Protein AF-A0A497ICC5-F1 (afdb_monomer_lite)

Sequence (68 aa):
MKLEVVTGELKKHKSDAIVLFACEGTSLPHGISKLAKEDGFKGKKNEVNILQPPAGFKCKRILLAGLG

Foldseek 3Di:
DDDDDDDDDQQPDEEQEDEDQDEAPDDDPPPVNVVCVVVVNGLAAQDWDKDQHGPSRNYGIYIYHRRD

Radius of gyration: 12.05 Å; chains: 1; bounding box: 27×31×22 Å

Secondary structure (DSSP, 8-state):
-------S-GGG---S-EEEEE-TTPPPPTTHHHHHHHTT----TT-EEEEPPPTT--SS-EEEEE--

Structure (mmCIF, N/CA/C/O backbone):
data_AF-A0A497ICC5-F1
#
_entry.id   AF-A0A497ICC5-F1
#
loop_
_atom_site.group_PDB
_atom_site.id
_atom_site.type_symbol
_atom_site.label_atom_id
_atom_site.label_alt_id
_atom_site.label_comp_id
_atom_site.label_asym_id
_atom_site.label_entity_id
_atom_site.label_seq_id
_atom_site.pdbx_PDB_ins_code
_atom_site.Cartn_x
_atom_site.Cartn_y
_atom_site.Cartn_z
_atom_site.occupancy
_atom_site.B_iso_or_equiv
_atom_site.auth_seq_id
_atom_site.auth_comp_id
_atom_site.auth_asym_id
_atom_site.auth_atom_id
_atom_site.pdbx_PDB_model_num
ATOM 1 N N . MET A 1 1 ? -8.415 -21.146 -1.633 1.00 78.94 1 MET A N 1
ATOM 2 C CA . MET A 1 1 ? -8.413 -19.666 -1.611 1.00 78.94 1 MET A CA 1
ATOM 3 C C . MET A 1 1 ? -9.711 -19.198 -2.247 1.00 78.94 1 MET A C 1
ATOM 5 O O . MET A 1 1 ? -10.029 -19.693 -3.319 1.00 78.94 1 MET A O 1
ATOM 9 N N . LYS A 1 2 ? -10.489 -18.339 -1.578 1.00 88.31 2 LYS A N 1
ATOM 10 C CA . LYS A 1 2 ? -11.717 -17.753 -2.142 1.00 88.31 2 LYS A CA 1
ATOM 11 C C . LYS A 1 2 ? -11.362 -16.376 -2.703 1.00 88.31 2 LYS A C 1
ATOM 13 O O . LYS A 1 2 ? -10.684 -15.620 -2.012 1.00 88.31 2 LYS A O 1
ATOM 18 N N . LEU A 1 3 ? -11.763 -16.087 -3.937 1.00 91.75 3 LEU A N 1
ATOM 19 C CA . LEU A 1 3 ? -11.523 -14.804 -4.593 1.00 91.75 3 LEU A CA 1
ATOM 20 C C . LEU A 1 3 ? -12.865 -14.121 -4.832 1.00 91.75 3 LEU A C 1
ATOM 22 O O . LEU A 1 3 ? -13.796 -14.741 -5.338 1.00 91.75 3 LEU A O 1
ATOM 26 N N . GLU A 1 4 ? -12.950 -12.856 -4.448 1.00 92.69 4 GLU A N 1
ATOM 27 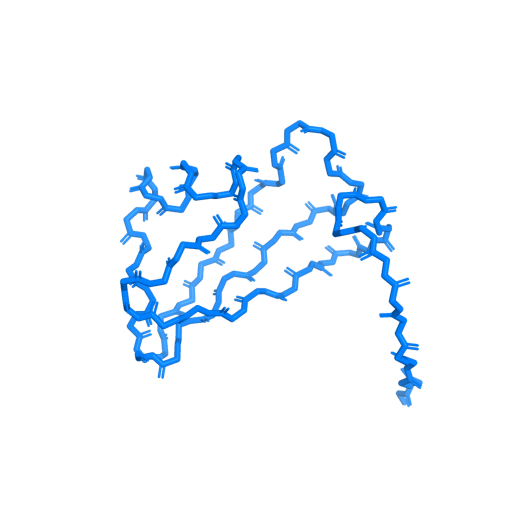C CA . GLU A 1 4 ? -14.133 -12.023 -4.621 1.00 92.69 4 GLU A CA 1
ATOM 28 C C . GLU A 1 4 ? -13.687 -10.679 -5.191 1.00 92.69 4 GLU A C 1
ATOM 30 O O . GLU A 1 4 ? -12.665 -10.128 -4.778 1.00 92.69 4 GLU A O 1
ATOM 35 N N . VAL A 1 5 ? -14.446 -10.160 -6.154 1.00 91.12 5 VAL A N 1
ATOM 36 C CA . VAL A 1 5 ? -14.238 -8.821 -6.705 1.00 91.12 5 VAL A CA 1
ATOM 37 C C . VAL A 1 5 ? -15.297 -7.918 -6.098 1.00 91.12 5 VAL A C 1
ATOM 39 O O . VAL A 1 5 ? -16.491 -8.184 -6.219 1.00 91.12 5 VAL A O 1
ATOM 42 N N . VAL A 1 6 ? -14.853 -6.858 -5.431 1.00 89.38 6 VAL A N 1
ATOM 43 C CA . VAL A 1 6 ? -15.727 -5.890 -4.769 1.00 89.38 6 VAL A CA 1
ATOM 44 C C . VAL A 1 6 ? -15.421 -4.488 -5.274 1.00 89.38 6 VAL A C 1
ATOM 46 O O . VAL A 1 6 ? -14.266 -4.129 -5.493 1.00 89.38 6 VAL A O 1
ATOM 49 N N . THR A 1 7 ? -16.460 -3.674 -5.429 1.00 90.56 7 THR A N 1
ATOM 50 C CA . THR A 1 7 ? -16.341 -2.242 -5.715 1.00 90.56 7 THR A CA 1
ATOM 51 C C . THR A 1 7 ? -16.743 -1.458 -4.477 1.00 90.56 7 THR A C 1
ATOM 53 O O . THR A 1 7 ? -17.823 -1.674 -3.929 1.00 90.56 7 THR A O 1
ATOM 56 N N . GLY A 1 8 ? -15.900 -0.535 -4.027 1.00 88.94 8 GLY A N 1
ATOM 57 C CA . GLY A 1 8 ? -16.204 0.267 -2.850 1.00 88.94 8 GLY A CA 1
ATOM 58 C C . GLY A 1 8 ? -15.081 1.220 -2.472 1.00 88.94 8 GLY A C 1
ATOM 59 O O . GLY A 1 8 ? -14.055 1.316 -3.142 1.00 88.94 8 GLY A O 1
ATOM 60 N N . GLU A 1 9 ? -15.282 1.936 -1.371 1.00 88.44 9 GLU A N 1
ATOM 61 C CA . GLU A 1 9 ? -14.287 2.869 -0.852 1.00 88.44 9 GLU A CA 1
ATOM 62 C C . GLU A 1 9 ? -13.180 2.138 -0.089 1.00 88.44 9 GLU A C 1
ATOM 64 O O . GLU A 1 9 ? -13.440 1.456 0.907 1.00 88.44 9 GLU A O 1
ATOM 69 N N . LEU A 1 10 ? -11.927 2.386 -0.481 1.00 87.94 10 LEU A N 1
ATOM 70 C CA . LEU A 1 10 ? -10.731 1.804 0.136 1.00 87.94 10 LEU A CA 1
ATOM 71 C C . LEU A 1 10 ? -10.707 1.958 1.669 1.00 87.94 10 LEU A C 1
ATOM 73 O O . LEU A 1 10 ? -10.381 1.021 2.391 1.00 87.94 10 LEU A O 1
ATOM 77 N N . LYS A 1 11 ? -11.116 3.131 2.176 1.00 89.88 11 LYS A N 1
ATOM 78 C CA . LYS A 1 11 ? -11.134 3.458 3.614 1.00 89.88 11 LYS A CA 1
ATOM 79 C C . LYS A 1 11 ? -12.100 2.589 4.421 1.00 89.88 11 LYS A C 1
ATOM 81 O O . LYS A 1 11 ? -11.849 2.303 5.591 1.00 89.88 11 LYS A O 1
ATOM 86 N N . LYS A 1 12 ? -13.218 2.177 3.814 1.00 90.94 12 LYS A N 1
ATOM 87 C CA . LYS A 1 12 ? -14.294 1.436 4.489 1.00 90.94 12 LYS A CA 1
ATOM 88 C C . LYS A 1 12 ? -14.035 -0.070 4.526 1.00 90.94 12 LYS A C 1
ATOM 90 O O . LYS A 1 12 ? -14.698 -0.761 5.303 1.00 90.94 12 LYS A O 1
ATOM 95 N N . HIS A 1 13 ? -13.083 -0.570 3.738 1.00 90.56 13 HIS A N 1
ATOM 96 C CA . HIS A 1 13 ? -12.797 -1.995 3.664 1.00 90.56 13 HIS A CA 1
ATOM 97 C C . HIS A 1 13 ? -12.102 -2.487 4.941 1.00 90.56 13 HIS A C 1
ATOM 99 O O . HIS A 1 13 ? -11.039 -2.003 5.325 1.00 90.56 13 HIS A O 1
ATOM 105 N N . LYS A 1 14 ? -12.710 -3.476 5.605 1.00 92.38 14 LYS A N 1
ATOM 106 C CA . LYS A 1 14 ? -12.104 -4.189 6.737 1.00 92.38 14 LYS A CA 1
ATOM 107 C C . LYS A 1 14 ? -11.294 -5.363 6.196 1.00 92.38 14 LYS A C 1
ATOM 109 O O . LYS A 1 14 ? -11.869 -6.262 5.592 1.00 92.38 14 LYS A O 1
ATOM 114 N N . SER A 1 15 ? -9.981 -5.339 6.376 1.00 91.94 15 SER A N 1
ATOM 115 C CA . SER A 1 15 ? -9.079 -6.429 5.991 1.00 91.94 15 SER A CA 1
ATOM 116 C C . SER A 1 15 ? -7.817 -6.416 6.856 1.00 91.94 15 SER A C 1
ATOM 118 O O . SER A 1 15 ? -7.459 -5.390 7.445 1.00 91.94 15 SER A O 1
ATOM 120 N N . ASP A 1 16 ? -7.125 -7.554 6.937 1.00 93.12 16 ASP A N 1
ATOM 121 C CA . ASP A 1 16 ? -5.840 -7.638 7.644 1.00 93.12 16 ASP A CA 1
ATOM 122 C C . ASP A 1 16 ? -4.726 -6.862 6.933 1.00 93.12 16 ASP A C 1
ATOM 124 O O . ASP A 1 16 ? -3.815 -6.346 7.584 1.00 93.12 16 ASP A O 1
ATOM 128 N N . ALA A 1 17 ? -4.812 -6.765 5.607 1.00 93.69 17 ALA A N 1
ATOM 129 C CA . ALA A 1 17 ? -3.948 -5.945 4.778 1.00 93.69 17 ALA A CA 1
ATOM 130 C C . ALA A 1 17 ? -4.715 -5.437 3.550 1.00 93.69 17 ALA A C 1
ATOM 132 O O . ALA A 1 17 ? -5.603 -6.112 3.025 1.00 93.69 17 ALA A O 1
ATOM 133 N N . ILE A 1 18 ? -4.359 -4.242 3.095 1.00 94.81 18 ILE A N 1
ATOM 134 C CA . ILE A 1 18 ? -4.694 -3.725 1.768 1.00 94.81 18 ILE A CA 1
ATOM 135 C C . ILE A 1 18 ? -3.387 -3.633 0.993 1.00 94.81 18 ILE A C 1
ATOM 137 O O . ILE A 1 18 ? -2.436 -3.034 1.487 1.00 94.81 18 ILE A O 1
ATOM 141 N N . VAL A 1 19 ? -3.344 -4.203 -0.208 1.00 94.88 19 VAL A N 1
ATOM 142 C CA . VAL A 1 19 ? -2.191 -4.080 -1.105 1.00 94.88 19 VAL A CA 1
ATOM 143 C C . VAL A 1 19 ? -2.494 -3.009 -2.143 1.00 94.88 19 VAL A C 1
ATOM 145 O O . VAL A 1 19 ? -3.535 -3.060 -2.796 1.00 94.88 19 VAL A O 1
ATOM 148 N N . LEU A 1 20 ? -1.599 -2.036 -2.277 1.00 94.56 20 LEU A N 1
ATOM 149 C CA . LEU A 1 20 ? -1.670 -0.980 -3.277 1.00 94.56 20 LEU A CA 1
ATOM 150 C C . LEU A 1 20 ? -0.469 -1.087 -4.197 1.00 94.56 20 LEU A C 1
ATOM 152 O O . LEU A 1 20 ? 0.677 -1.072 -3.749 1.00 94.56 20 LEU A O 1
ATOM 156 N N . PHE A 1 21 ? -0.755 -1.151 -5.487 1.00 94.50 21 PHE A N 1
ATOM 157 C CA . PHE A 1 21 ? 0.260 -1.114 -6.520 1.00 94.50 21 PHE A CA 1
ATOM 158 C C . PHE A 1 21 ? 0.455 0.322 -6.997 1.00 94.50 21 PHE A C 1
ATOM 160 O O . PHE A 1 21 ? -0.524 1.048 -7.181 1.00 94.50 21 PHE A O 1
ATOM 167 N N . ALA A 1 22 ? 1.705 0.731 -7.186 1.00 94.19 22 ALA A N 1
ATOM 168 C CA . ALA A 1 22 ? 2.046 2.064 -7.667 1.00 94.19 22 ALA A CA 1
ATOM 169 C C . ALA A 1 22 ? 3.231 2.013 -8.634 1.00 94.19 22 ALA A C 1
ATOM 171 O O . ALA A 1 22 ? 4.182 1.272 -8.404 1.00 94.19 22 ALA A O 1
ATOM 172 N N . CYS A 1 23 ? 3.172 2.826 -9.684 1.00 94.19 23 CYS A N 1
ATOM 173 C CA . CYS A 1 23 ? 4.296 3.109 -10.577 1.00 94.19 23 CYS A CA 1
ATOM 174 C C . CYS A 1 23 ? 5.003 4.397 -10.146 1.00 94.19 23 CYS A C 1
ATOM 176 O O . CYS A 1 23 ? 4.431 5.214 -9.404 1.00 94.19 23 CYS A O 1
ATOM 178 N N . GLU A 1 24 ? 6.209 4.625 -10.651 1.00 92.38 24 GLU A N 1
ATOM 179 C CA . GLU A 1 24 ? 6.923 5.878 -10.441 1.00 92.38 24 GLU A CA 1
ATOM 180 C C . GLU A 1 24 ? 6.086 7.079 -10.924 1.00 92.38 24 GLU A C 1
ATOM 182 O O . GLU A 1 24 ? 5.473 7.072 -11.990 1.00 92.38 24 GLU A O 1
ATOM 187 N N . GLY A 1 25 ? 5.994 8.121 -10.091 1.00 87.00 25 GLY A N 1
ATOM 188 C CA . GLY A 1 25 ? 5.213 9.329 -10.395 1.00 87.00 25 GLY A CA 1
ATOM 189 C C . GLY A 1 25 ? 3.694 9.211 -10.198 1.00 87.00 25 GLY A C 1
ATOM 190 O O . GLY A 1 25 ? 2.993 10.218 -10.321 1.00 87.00 25 GLY A O 1
ATOM 191 N N . THR A 1 26 ? 3.167 8.037 -9.831 1.00 86.44 26 THR A N 1
ATOM 192 C CA . THR A 1 26 ? 1.724 7.866 -9.583 1.00 86.44 26 THR A CA 1
ATOM 193 C C . THR A 1 26 ? 1.314 8.465 -8.239 1.00 86.44 26 THR A C 1
ATOM 195 O O . THR A 1 26 ? 1.985 8.288 -7.218 1.00 86.44 26 THR A O 1
ATOM 198 N N . SER A 1 27 ? 0.171 9.147 -8.200 1.00 85.94 27 SER A N 1
ATOM 199 C CA . SER A 1 27 ? -0.393 9.648 -6.950 1.00 85.94 27 SER A CA 1
ATOM 200 C C . SER A 1 27 ? -1.143 8.542 -6.202 1.00 85.94 27 SER A C 1
ATOM 202 O O . SER A 1 27 ? -2.116 7.964 -6.678 1.00 85.94 27 SER A O 1
ATOM 204 N N . LEU A 1 28 ? -0.690 8.256 -4.983 1.00 89.56 28 LEU A N 1
ATOM 205 C CA . LEU A 1 28 ? -1.417 7.403 -4.043 1.00 89.56 28 LEU A CA 1
ATOM 206 C C . LEU A 1 28 ? -2.620 8.154 -3.440 1.00 89.56 28 LEU A C 1
ATOM 208 O O . LEU A 1 28 ? -2.617 9.390 -3.400 1.00 89.56 28 LEU A O 1
ATOM 212 N N . PRO A 1 29 ? -3.631 7.441 -2.903 1.00 88.31 29 PRO A N 1
ATOM 213 C CA . PRO A 1 29 ? -4.773 8.082 -2.261 1.00 88.31 29 PRO A CA 1
ATOM 214 C C . PRO A 1 29 ? -4.363 9.046 -1.138 1.00 88.31 29 PRO A C 1
ATOM 216 O O . PRO A 1 29 ? -3.369 8.840 -0.430 1.00 88.31 29 PRO A O 1
ATOM 219 N N . HIS A 1 30 ? -5.163 10.099 -0.949 1.00 82.69 30 HIS A N 1
ATOM 220 C CA . HIS A 1 30 ? -4.903 11.133 0.052 1.00 82.69 30 HIS A CA 1
ATOM 221 C C . HIS A 1 30 ? -4.775 10.532 1.466 1.00 82.69 30 HIS A C 1
ATOM 223 O O . HIS A 1 30 ? -5.594 9.709 1.880 1.00 82.69 30 HIS A O 1
ATOM 229 N N . GLY A 1 31 ? -3.730 10.929 2.196 1.00 85.50 31 GLY A N 1
ATOM 230 C CA . GLY A 1 31 ? -3.320 10.335 3.476 1.00 85.50 31 GLY A CA 1
ATOM 231 C C . GLY A 1 31 ? -2.230 9.269 3.327 1.00 85.50 31 GLY A C 1
ATOM 232 O O . GLY A 1 31 ? -1.219 9.346 4.016 1.00 85.50 31 GLY A O 1
ATOM 233 N N . ILE A 1 32 ? -2.371 8.344 2.372 1.00 91.56 32 ILE A N 1
ATOM 234 C CA . ILE A 1 32 ? -1.343 7.322 2.096 1.00 91.56 32 ILE A CA 1
ATOM 235 C C . ILE A 1 32 ? -0.161 7.950 1.359 1.00 91.56 32 ILE A C 1
ATOM 237 O O . ILE A 1 32 ? 0.981 7.661 1.688 1.00 91.56 32 ILE A O 1
ATOM 241 N N . SER A 1 33 ? -0.418 8.864 0.415 1.00 90.62 33 SER A N 1
ATOM 242 C CA . SER A 1 33 ? 0.653 9.552 -0.321 1.00 90.62 33 SER A CA 1
ATOM 243 C C . SER A 1 33 ? 1.629 10.302 0.590 1.00 90.62 33 SER A C 1
ATOM 245 O O . SER A 1 33 ? 2.823 10.321 0.310 1.00 90.62 33 SER A O 1
ATOM 247 N N . LYS A 1 34 ? 1.139 10.899 1.686 1.00 90.62 34 LYS A N 1
ATOM 248 C CA . LYS A 1 34 ? 1.991 11.608 2.648 1.00 90.62 34 LYS A CA 1
ATOM 249 C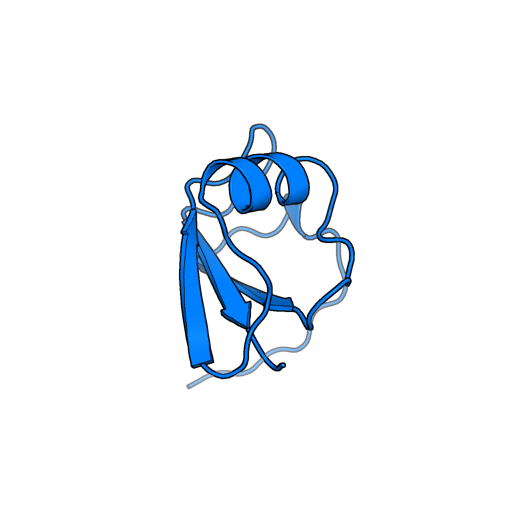 C . LYS A 1 34 ? 2.915 10.628 3.375 1.00 90.62 34 LYS A C 1
ATOM 251 O O . LYS A 1 34 ? 4.123 10.809 3.325 1.00 90.62 34 LYS A O 1
ATOM 256 N N . LEU A 1 35 ? 2.343 9.564 3.942 1.00 91.38 35 LEU A N 1
ATOM 257 C CA . LEU A 1 35 ? 3.095 8.521 4.646 1.00 91.38 35 LEU A CA 1
ATOM 258 C C . LEU A 1 35 ? 4.105 7.827 3.725 1.00 91.38 35 LEU A C 1
ATOM 260 O O . LEU A 1 35 ? 5.258 7.663 4.088 1.00 91.38 35 LEU A O 1
ATOM 264 N N . ALA A 1 36 ? 3.699 7.490 2.500 1.00 92.06 36 ALA A N 1
ATOM 265 C CA . ALA A 1 36 ? 4.578 6.868 1.516 1.00 92.06 36 ALA A CA 1
ATOM 266 C C . ALA A 1 36 ? 5.790 7.749 1.175 1.00 92.06 36 ALA A C 1
ATOM 268 O O . ALA A 1 36 ? 6.898 7.241 1.046 1.00 92.06 36 ALA A O 1
ATOM 269 N N . LYS A 1 37 ? 5.593 9.069 1.053 1.00 89.81 37 LYS A N 1
ATOM 270 C CA . LYS A 1 37 ? 6.683 10.021 0.794 1.00 89.81 37 LYS A CA 1
ATOM 271 C C . LYS A 1 37 ? 7.603 10.201 1.998 1.00 89.81 37 LYS A C 1
ATOM 273 O O . LYS A 1 37 ? 8.810 10.290 1.800 1.00 89.81 37 LYS A O 1
ATOM 278 N N . GLU A 1 38 ? 7.047 10.267 3.208 1.00 90.56 38 GLU A N 1
ATOM 279 C CA . GLU A 1 38 ? 7.824 10.336 4.457 1.00 90.56 38 GLU A CA 1
ATOM 280 C C . GLU A 1 38 ? 8.727 9.107 4.611 1.00 90.56 38 GLU A C 1
ATOM 282 O O . GLU A 1 38 ? 9.887 9.243 4.987 1.00 90.56 38 GLU A O 1
ATOM 287 N N . ASP A 1 39 ? 8.228 7.939 4.207 1.00 89.06 39 ASP A N 1
ATOM 288 C CA . ASP A 1 39 ? 8.955 6.669 4.239 1.00 89.06 39 ASP A CA 1
ATOM 289 C C . ASP A 1 39 ? 9.819 6.419 2.982 1.00 89.06 39 ASP A C 1
ATOM 291 O O . ASP A 1 39 ? 10.407 5.353 2.808 1.00 89.06 39 ASP A O 1
ATOM 295 N N . GLY A 1 40 ? 9.900 7.400 2.075 1.00 91.88 40 GLY A N 1
ATOM 296 C CA . GLY A 1 40 ? 10.778 7.367 0.904 1.00 91.88 40 GLY A CA 1
ATOM 297 C C . GLY A 1 40 ? 10.343 6.443 -0.239 1.00 91.88 40 GLY A C 1
ATOM 298 O O . GLY A 1 40 ? 11.137 6.238 -1.158 1.00 91.88 40 GLY A O 1
ATOM 299 N N . PHE A 1 41 ? 9.111 5.928 -0.222 1.00 94.31 41 PHE A N 1
ATOM 300 C CA . PHE A 1 41 ? 8.582 5.040 -1.260 1.00 94.31 41 PHE A CA 1
ATOM 301 C C . PHE A 1 41 ? 8.417 5.772 -2.602 1.00 94.31 41 PHE A C 1
ATOM 303 O O . PHE A 1 41 ? 7.761 6.820 -2.671 1.00 94.31 41 PHE A O 1
ATOM 310 N N . LYS A 1 42 ? 8.982 5.213 -3.682 1.00 93.94 42 LYS A N 1
ATOM 311 C CA . LYS A 1 42 ? 8.994 5.835 -5.024 1.00 93.94 42 LYS A CA 1
ATOM 312 C C . LYS A 1 42 ? 8.160 5.108 -6.078 1.00 93.94 42 LYS A C 1
ATOM 314 O O . LYS A 1 42 ? 7.862 5.716 -7.101 1.00 93.94 42 LYS A O 1
ATOM 319 N N . GLY A 1 43 ? 7.757 3.865 -5.831 1.00 94.81 43 GLY A N 1
ATOM 320 C CA . GLY A 1 43 ? 7.032 3.032 -6.793 1.00 94.81 43 GLY A CA 1
ATOM 321 C C . GLY A 1 43 ? 7.942 2.267 -7.756 1.00 94.81 43 GLY A C 1
ATOM 322 O O . GLY A 1 43 ? 7.448 1.733 -8.749 1.00 94.81 43 GLY A O 1
ATOM 323 N N . LYS A 1 44 ? 9.247 2.176 -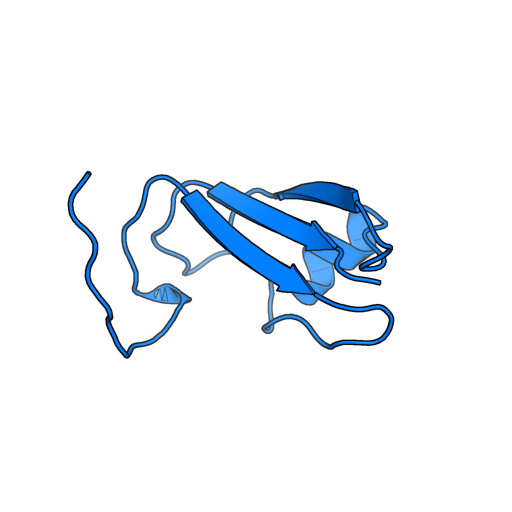7.463 1.00 96.19 44 LYS A N 1
ATOM 324 C CA . LYS A 1 44 ? 10.215 1.464 -8.308 1.00 96.19 44 LYS A CA 1
ATOM 325 C C . LYS A 1 44 ? 9.861 -0.012 -8.408 1.00 96.19 44 LYS A C 1
ATOM 327 O O . LYS A 1 44 ? 9.345 -0.607 -7.464 1.00 96.19 44 LYS A O 1
ATOM 332 N N . LYS A 1 45 ? 10.214 -0.648 -9.522 1.00 95.69 45 LYS A N 1
ATOM 333 C CA . LYS A 1 45 ? 9.997 -2.088 -9.700 1.00 95.69 45 LYS A CA 1
ATOM 334 C C . LYS A 1 45 ? 10.605 -2.887 -8.539 1.00 95.69 45 LYS A C 1
ATOM 336 O O . LYS A 1 45 ? 11.792 -2.749 -8.247 1.00 95.69 45 LYS A O 1
ATOM 341 N N . ASN A 1 46 ? 9.794 -3.752 -7.927 1.00 94.38 46 ASN A N 1
ATOM 342 C CA . ASN A 1 46 ? 10.130 -4.585 -6.761 1.00 94.38 46 ASN A CA 1
ATOM 343 C C . ASN A 1 46 ? 10.343 -3.817 -5.441 1.00 94.38 46 ASN A C 1
ATOM 345 O O . ASN A 1 46 ? 10.768 -4.417 -4.454 1.00 94.38 46 ASN A O 1
ATOM 349 N N . GLU A 1 47 ? 10.051 -2.517 -5.391 1.00 96.12 47 GLU A N 1
ATOM 350 C CA . GLU A 1 47 ? 10.033 -1.763 -4.139 1.00 96.12 47 GLU A CA 1
ATOM 351 C C . GLU A 1 47 ? 8.811 -2.176 -3.320 1.00 96.12 47 GLU A C 1
ATOM 353 O O . GLU A 1 47 ? 7.689 -2.187 -3.822 1.00 96.12 47 GLU A O 1
ATOM 358 N N . VAL A 1 48 ? 9.011 -2.529 -2.055 1.00 96.44 48 VAL A N 1
ATOM 359 C CA . VAL A 1 48 ? 7.924 -2.949 -1.171 1.00 96.44 48 VAL A CA 1
ATOM 360 C C . VAL A 1 48 ? 8.032 -2.189 0.132 1.00 96.44 48 VAL A C 1
ATOM 362 O O . VAL A 1 48 ? 9.119 -2.087 0.696 1.00 96.44 48 VAL A O 1
ATOM 365 N N . ASN A 1 49 ? 6.904 -1.679 0.618 1.00 95.69 49 ASN A N 1
ATOM 366 C CA . ASN A 1 49 ? 6.859 -1.006 1.906 1.00 95.69 49 ASN A CA 1
ATOM 367 C C . ASN A 1 49 ? 5.566 -1.315 2.674 1.00 95.69 49 ASN A C 1
ATOM 369 O O . ASN A 1 49 ? 4.513 -1.506 2.069 1.00 95.69 49 ASN A O 1
ATOM 373 N N . ILE A 1 50 ? 5.632 -1.373 4.004 1.00 95.69 50 ILE A N 1
ATOM 374 C CA . ILE A 1 50 ? 4.485 -1.628 4.880 1.00 95.69 50 ILE A CA 1
ATOM 375 C C . ILE A 1 50 ? 4.238 -0.395 5.734 1.00 95.69 50 ILE A C 1
ATOM 377 O O . ILE A 1 50 ? 5.063 -0.020 6.558 1.00 95.69 50 ILE A O 1
ATOM 381 N N . LEU A 1 51 ? 3.048 0.177 5.594 1.00 94.06 51 LEU A N 1
ATOM 382 C CA . LEU A 1 51 ? 2.625 1.354 6.334 1.00 94.06 51 LEU A CA 1
ATOM 383 C C . LEU A 1 51 ? 1.532 1.012 7.343 1.00 94.06 51 LEU A C 1
ATOM 385 O O . LEU A 1 51 ? 0.657 0.165 7.106 1.00 94.06 51 LEU A O 1
ATOM 389 N N . GLN A 1 52 ? 1.542 1.753 8.450 1.00 94.00 52 GLN A N 1
ATOM 390 C CA . GLN A 1 52 ? 0.370 1.860 9.307 1.00 94.00 52 GLN A CA 1
ATOM 391 C C . GLN A 1 52 ? -0.708 2.685 8.585 1.00 94.00 52 GLN A C 1
ATOM 393 O O . GLN A 1 52 ? -0.398 3.721 7.989 1.00 94.00 52 GLN A O 1
ATOM 398 N N . PRO A 1 53 ? -1.971 2.232 8.592 1.00 93.25 53 PRO A N 1
ATOM 399 C CA . PRO A 1 53 ? -3.042 2.935 7.911 1.00 93.25 53 PRO A CA 1
ATOM 400 C C . PRO A 1 53 ? -3.286 4.315 8.547 1.00 93.25 53 PRO A C 1
ATOM 402 O O . PRO A 1 53 ? -3.339 4.423 9.774 1.00 93.25 53 PRO A O 1
ATOM 405 N N . PRO A 1 54 ? -3.470 5.380 7.744 1.00 91.56 54 PRO A N 1
ATOM 406 C CA . PRO A 1 54 ? -3.808 6.695 8.275 1.00 91.56 54 PRO A CA 1
ATOM 407 C C . PRO A 1 54 ? -5.222 6.703 8.878 1.00 91.56 54 PRO A C 1
ATOM 409 O O . PRO A 1 54 ? -6.049 5.829 8.599 1.00 91.56 54 PRO A O 1
ATOM 412 N N . ALA A 1 55 ? -5.525 7.730 9.677 1.00 89.56 55 ALA A N 1
ATOM 413 C CA . ALA A 1 55 ? -6.821 7.869 10.340 1.00 89.56 55 ALA A CA 1
ATOM 414 C C . ALA A 1 55 ? -8.005 7.717 9.358 1.00 89.56 55 ALA A C 1
ATOM 416 O O . ALA A 1 55 ? -8.031 8.310 8.276 1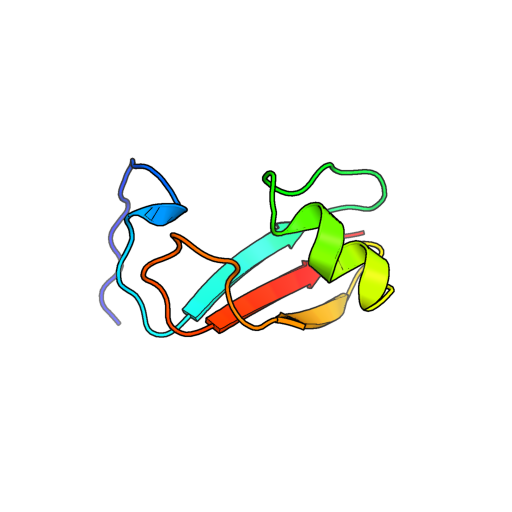.00 89.56 55 ALA A O 1
ATOM 417 N N . GLY A 1 56 ? -8.997 6.911 9.750 1.00 89.00 56 GLY A N 1
ATOM 418 C CA . GLY A 1 56 ? -10.214 6.650 8.971 1.00 89.00 56 GLY A CA 1
ATOM 419 C C . GLY A 1 56 ? -10.174 5.410 8.070 1.00 89.00 56 GLY A C 1
ATOM 420 O O . GLY A 1 56 ? -11.219 5.028 7.544 1.00 89.00 56 GLY A O 1
ATOM 421 N N . PHE A 1 57 ? -9.023 4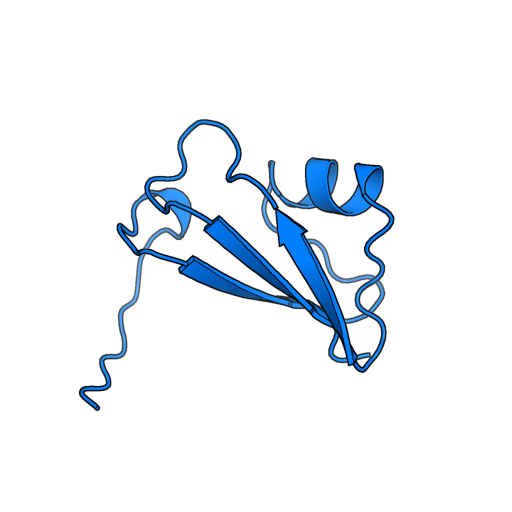.753 7.911 1.00 93.06 57 PHE A N 1
ATOM 422 C CA . PHE A 1 57 ? -8.943 3.439 7.269 1.00 93.06 57 PHE A CA 1
ATOM 423 C C . PHE A 1 57 ? -9.299 2.327 8.263 1.00 93.06 57 PHE A C 1
ATOM 425 O O . PHE A 1 57 ? -8.840 2.333 9.402 1.00 93.06 57 PHE A O 1
ATOM 432 N N . LYS A 1 58 ? -10.125 1.365 7.834 1.00 93.75 58 LYS A N 1
ATOM 433 C CA . LYS A 1 58 ? -10.550 0.222 8.666 1.00 93.75 58 LYS A CA 1
ATOM 434 C C . LYS A 1 58 ? -9.675 -1.030 8.524 1.00 93.75 58 LYS A C 1
ATOM 436 O O . LYS A 1 58 ? -9.943 -2.027 9.196 1.00 93.75 58 LYS A O 1
ATOM 441 N N . CYS A 1 59 ? -8.685 -1.018 7.636 1.00 94.00 59 CYS A N 1
ATOM 442 C CA . CYS A 1 59 ? -7.723 -2.109 7.520 1.00 94.00 59 CYS A CA 1
ATOM 443 C C . CYS A 1 59 ? -6.681 -2.047 8.642 1.00 94.00 59 CYS A C 1
ATOM 445 O O . CYS A 1 59 ? -6.509 -1.008 9.275 1.00 94.00 59 CYS A O 1
ATOM 447 N N . LYS A 1 60 ? -5.982 -3.160 8.894 1.00 94.88 60 LYS A N 1
ATOM 448 C CA . L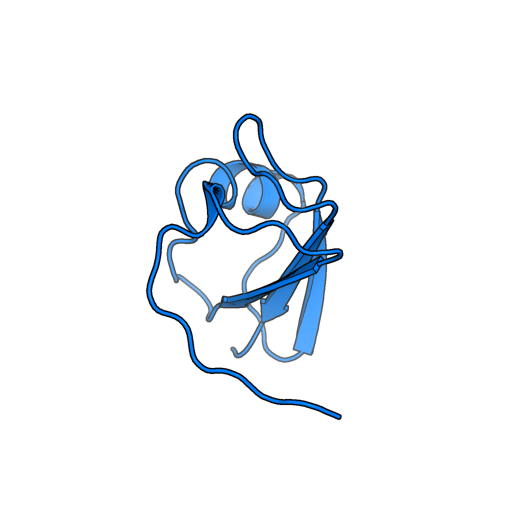YS A 1 60 ? -4.906 -3.197 9.901 1.00 94.88 60 LYS A CA 1
ATOM 449 C C . LYS A 1 60 ? -3.557 -2.728 9.351 1.00 94.88 60 LYS A C 1
ATOM 451 O O . LYS A 1 60 ? -2.760 -2.181 10.099 1.00 94.88 60 LYS A O 1
ATOM 456 N N . ARG A 1 61 ? -3.277 -2.982 8.068 1.00 95.75 61 ARG A N 1
ATOM 457 C CA . ARG A 1 61 ? -1.992 -2.699 7.405 1.00 95.75 61 ARG A CA 1
ATOM 458 C C . ARG A 1 61 ? -2.200 -2.291 5.952 1.00 95.75 61 ARG A C 1
ATOM 460 O O . ARG A 1 61 ? -3.156 -2.741 5.314 1.00 95.75 61 ARG A O 1
ATOM 467 N N . ILE A 1 62 ? -1.278 -1.492 5.422 1.00 95.81 62 ILE A N 1
ATOM 468 C CA . ILE A 1 62 ? -1.201 -1.172 3.994 1.00 95.81 62 ILE A CA 1
ATOM 469 C C . ILE A 1 62 ? 0.156 -1.640 3.470 1.00 95.81 62 ILE A C 1
ATOM 471 O O . ILE A 1 62 ? 1.187 -1.235 3.993 1.00 95.81 62 ILE A O 1
ATOM 475 N N . LEU A 1 63 ? 0.150 -2.492 2.449 1.00 96.31 63 LEU A N 1
ATOM 476 C CA . LEU A 1 63 ? 1.336 -2.908 1.707 1.00 96.31 63 LEU A CA 1
ATOM 477 C C . LEU A 1 63 ? 1.399 -2.105 0.408 1.00 96.31 63 LEU A C 1
ATOM 479 O O . LEU A 1 63 ? 0.465 -2.153 -0.388 1.00 96.31 63 LEU A O 1
ATOM 483 N N . LEU A 1 64 ? 2.488 -1.385 0.192 1.00 96.19 64 LEU A N 1
ATOM 484 C CA . LEU A 1 64 ? 2.805 -0.730 -1.068 1.00 96.19 64 LEU A CA 1
ATOM 485 C C . LEU A 1 64 ? 3.721 -1.639 -1.884 1.00 96.19 64 LEU A C 1
ATOM 487 O O . LEU A 1 64 ? 4.710 -2.141 -1.354 1.00 96.19 64 LEU A O 1
ATOM 491 N N . ALA A 1 65 ? 3.394 -1.838 -3.158 1.00 96.88 65 ALA A N 1
ATOM 492 C CA . ALA A 1 65 ? 4.191 -2.611 -4.102 1.00 96.88 65 ALA A CA 1
ATOM 493 C C . ALA A 1 65 ? 4.457 -1.785 -5.367 1.00 96.88 65 ALA A C 1
ATOM 495 O O . ALA A 1 65 ? 3.534 -1.391 -6.083 1.00 96.88 65 ALA A O 1
ATOM 496 N N . GLY A 1 66 ? 5.730 -1.508 -5.618 1.00 96.69 66 GLY A N 1
ATOM 497 C CA . GLY A 1 66 ? 6.215 -0.750 -6.755 1.00 96.69 66 GLY A CA 1
ATOM 498 C C . GLY A 1 66 ? 6.288 -1.605 -8.016 1.00 96.69 66 GLY A C 1
ATOM 499 O O . GLY A 1 66 ? 6.864 -2.700 -8.016 1.00 96.69 66 GLY A O 1
ATOM 500 N N . LEU A 1 67 ? 5.687 -1.108 -9.094 1.00 95.50 67 LEU A N 1
ATOM 501 C CA . LEU A 1 67 ? 5.636 -1.785 -10.391 1.00 95.50 67 LEU A CA 1
ATOM 502 C C . LEU A 1 67 ? 6.656 -1.238 -11.404 1.00 95.50 67 LEU A C 1
ATOM 504 O O . LEU A 1 67 ? 6.855 -1.876 -12.441 1.00 95.50 67 LEU A O 1
ATOM 508 N N . GLY A 1 68 ? 7.358 -0.147 -11.067 1.00 91.62 68 GLY A N 1
ATOM 509 C CA . GLY A 1 68 ? 8.149 0.645 -12.013 1.00 91.62 68 GLY A CA 1
ATOM 510 C C . GLY A 1 68 ? 7.306 1.771 -12.576 1.00 91.62 68 GLY A C 1
ATOM 511 O O . GLY A 1 68 ? 6.211 1.477 -13.099 1.00 91.62 68 GLY A O 1
#

pLDDT: mean 92.03, std 3.49, range [78.94, 96.88]